Protein AF-A0A1K1KLH2-F1 (afdb_monomer)

Radius of gyration: 14.18 Å; Cα contacts (8 Å, |Δi|>4): 105; chains: 1; bounding box: 41×31×29 Å

Foldseek 3Di:
DPPPPPQPDWAFLDDDPAWTWTQGPQRKIKTQGDVVCCVPPVDHIDIFHDDPVVSVVLSVLSVDLVVDDPVVVVVSVVVSCVPTVDD

Organism: NCBI:txid89059

Nearest PDB structures (foldse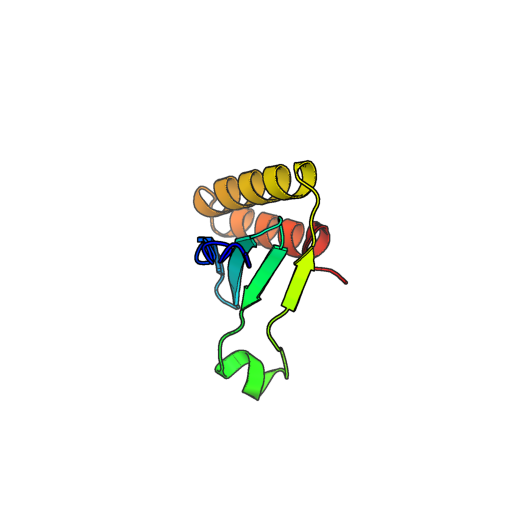ek):
  4dca-assembly1_A  TM=7.585E-01  e=1.660E+00  Escherichia coli
  3hav-assembly3_C  TM=7.803E-01  e=2.009E+00  Enterococcus faecium
  6cey-assembly1_A  TM=6.738E-01  e=1.660E+00  Staphylococcus aureus
  3hav-assembly2_B  TM=7.350E-01  e=3.560E+00  Enterococcus faecium
  3tdw-assembly1_A  TM=6.761E-01  e=3.135E+00  Enterococcus gallinarum

Structure (mmCIF, N/CA/C/O backbone):
data_AF-A0A1K1KLH2-F1
#
_entry.id   AF-A0A1K1KLH2-F1
#
loop_
_atom_site.group_PDB
_atom_site.id
_atom_site.type_symbol
_atom_site.label_atom_id
_atom_site.label_alt_id
_atom_site.label_comp_id
_atom_site.label_asym_id
_atom_site.label_entity_id
_atom_site.label_seq_id
_atom_site.pdbx_PDB_ins_code
_atom_site.Cartn_x
_atom_site.Cartn_y
_atom_site.Cartn_z
_atom_site.occupancy
_atom_site.B_iso_or_equiv
_atom_site.auth_seq_id
_atom_site.auth_comp_id
_atom_site.auth_asym_id
_atom_site.auth_atom_id
_atom_site.pdbx_PDB_model_num
ATOM 1 N N . MET A 1 1 ? -29.534 -16.940 12.853 1.00 39.19 1 MET A N 1
ATOM 2 C CA . MET A 1 1 ? -29.649 -15.866 11.850 1.00 39.19 1 MET A CA 1
ATOM 3 C C . MET A 1 1 ? -28.234 -15.415 11.580 1.00 39.19 1 MET A C 1
ATOM 5 O O . MET A 1 1 ? -27.689 -14.674 12.382 1.00 39.19 1 MET A O 1
ATOM 9 N N . ASP A 1 2 ? -27.608 -15.973 10.547 1.00 45.94 2 ASP A N 1
ATOM 10 C CA . ASP A 1 2 ? -26.299 -15.517 10.094 1.00 45.94 2 ASP A CA 1
ATOM 11 C C . ASP A 1 2 ? -26.487 -14.138 9.467 1.00 45.94 2 ASP A C 1
ATOM 13 O O . ASP A 1 2 ? -27.075 -14.005 8.391 1.00 45.94 2 ASP A O 1
ATOM 17 N N . GLU A 1 3 ? -26.063 -13.098 10.183 1.00 46.97 3 GLU A N 1
ATOM 18 C CA . GLU A 1 3 ? -25.881 -11.780 9.593 1.00 46.97 3 GLU A CA 1
ATOM 19 C C . GLU A 1 3 ? -24.905 -11.953 8.431 1.00 46.97 3 GLU A C 1
ATOM 21 O O . GLU A 1 3 ? -23.715 -12.212 8.624 1.00 46.97 3 GLU A O 1
ATOM 26 N N . LYS A 1 4 ? 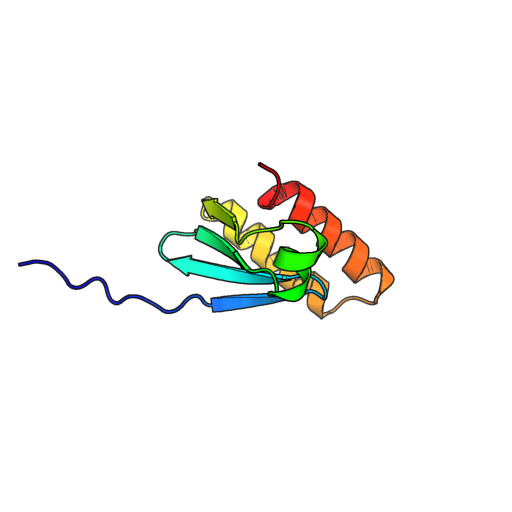-25.417 -11.848 7.202 1.00 49.47 4 LYS A N 1
ATOM 27 C CA . LYS A 1 4 ? -24.579 -11.599 6.036 1.00 49.47 4 LYS A CA 1
ATOM 28 C C . LYS A 1 4 ? -23.859 -10.286 6.321 1.00 49.47 4 LYS A C 1
ATOM 30 O O . LYS A 1 4 ? -24.441 -9.225 6.125 1.00 49.47 4 LYS A O 1
ATOM 35 N N . LYS A 1 5 ? -22.631 -10.362 6.843 1.00 58.66 5 LYS A N 1
ATOM 36 C CA . LYS A 1 5 ? -21.723 -9.218 6.883 1.00 58.66 5 LYS A CA 1
ATOM 37 C C . LYS A 1 5 ? -21.664 -8.712 5.451 1.00 58.66 5 LYS A C 1
ATOM 39 O O . LYS A 1 5 ? -21.236 -9.456 4.572 1.00 58.66 5 LYS A O 1
ATOM 44 N N . GLU A 1 6 ? -22.203 -7.523 5.209 1.00 55.78 6 GLU A N 1
ATOM 45 C CA . GLU A 1 6 ? -22.032 -6.851 3.930 1.00 55.78 6 GLU A CA 1
ATOM 46 C C . GLU A 1 6 ? -20.531 -6.809 3.666 1.00 55.78 6 GLU A C 1
ATOM 48 O O . GLU A 1 6 ? -19.768 -6.223 4.437 1.00 55.78 6 GLU A O 1
ATOM 53 N N . ASP A 1 7 ? -20.102 -7.543 2.645 1.00 68.31 7 ASP A N 1
ATOM 54 C CA . ASP A 1 7 ? -18.701 -7.639 2.280 1.00 68.31 7 ASP A CA 1
ATOM 55 C C . ASP A 1 7 ? -18.346 -6.319 1.598 1.00 68.31 7 ASP A C 1
ATOM 57 O O . ASP A 1 7 ? -18.547 -6.132 0.396 1.00 68.31 7 ASP A O 1
ATOM 61 N N . VAL A 1 8 ? -17.981 -5.325 2.412 1.00 76.94 8 VAL A N 1
ATOM 62 C CA . VAL A 1 8 ? -17.611 -4.001 1.920 1.00 76.94 8 VAL A CA 1
ATOM 63 C C . VAL A 1 8 ? -16.389 -4.190 1.024 1.00 76.94 8 VAL A C 1
ATOM 65 O O . VAL A 1 8 ? -15.363 -4.681 1.508 1.00 76.94 8 VAL A O 1
ATOM 68 N N . PRO A 1 9 ? -16.470 -3.813 -0.265 1.00 85.81 9 PRO A N 1
ATOM 69 C CA . PRO A 1 9 ? -15.365 -4.025 -1.179 1.00 85.81 9 PRO A CA 1
ATOM 70 C C . PRO A 1 9 ? -14.125 -3.257 -0.695 1.00 85.81 9 PRO A C 1
ATOM 72 O O . PRO A 1 9 ? -14.260 -2.119 -0.228 1.00 85.81 9 PRO A O 1
ATOM 75 N N . PRO A 1 10 ? -12.919 -3.838 -0.827 1.00 91.38 10 PRO A N 1
ATOM 76 C CA . PRO A 1 10 ? -11.684 -3.173 -0.436 1.00 91.38 10 PRO A CA 1
ATOM 77 C C . PRO A 1 10 ? -11.521 -1.823 -1.137 1.00 91.38 10 PRO A C 1
ATOM 79 O O . PRO A 1 10 ? -11.679 -1.708 -2.356 1.00 91.38 10 PRO A O 1
ATOM 82 N N . ARG A 1 11 ? -11.174 -0.785 -0.374 1.00 94.88 11 ARG A N 1
ATOM 83 C CA . ARG A 1 11 ? -10.952 0.563 -0.904 1.00 94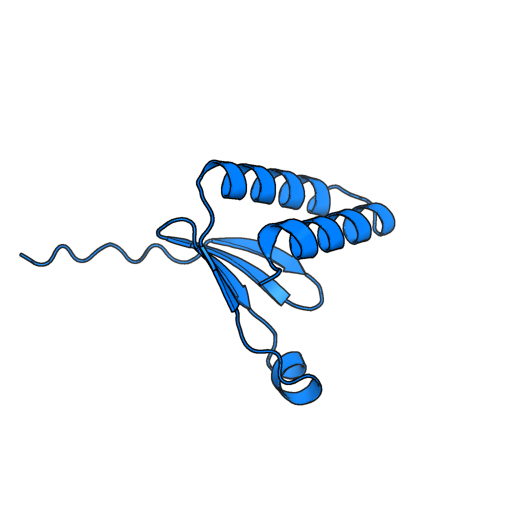.88 11 ARG A CA 1
ATOM 84 C C . ARG A 1 11 ? -9.499 0.729 -1.320 1.00 94.88 11 ARG A C 1
ATOM 86 O O . ARG A 1 11 ? -8.608 0.568 -0.493 1.00 94.88 11 ARG A O 1
ATOM 93 N N . LEU A 1 12 ? -9.260 1.130 -2.567 1.00 95.75 12 LEU A N 1
ATOM 94 C CA . LEU A 1 12 ? -7.918 1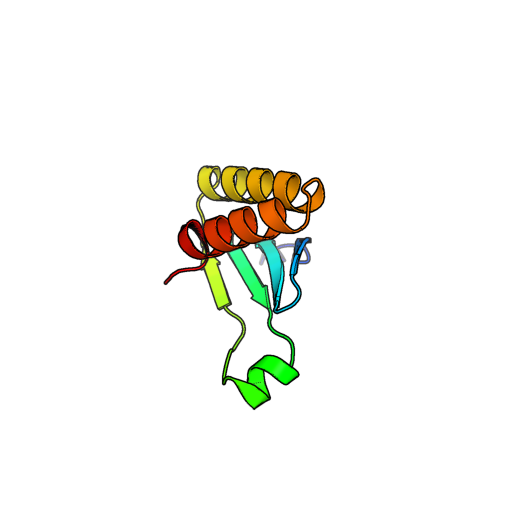.476 -3.036 1.00 95.75 12 LEU A CA 1
ATOM 95 C C . LEU A 1 12 ? -7.371 2.673 -2.240 1.00 95.75 12 LEU A C 1
ATOM 97 O O . LEU A 1 12 ? -7.962 3.756 -2.238 1.00 95.75 12 LEU A O 1
ATOM 101 N N . LEU A 1 13 ? -6.241 2.468 -1.568 1.00 95.69 13 LEU A N 1
ATOM 102 C CA . LEU A 1 13 ? -5.467 3.519 -0.922 1.00 95.69 13 LEU A CA 1
ATOM 103 C C . LEU A 1 13 ? -4.528 4.160 -1.935 1.00 95.69 13 LEU A C 1
ATOM 105 O O . LEU A 1 13 ? -4.601 5.372 -2.132 1.00 95.69 13 LEU A O 1
ATOM 109 N N . ASP A 1 14 ? -3.699 3.361 -2.604 1.00 95.50 14 ASP A N 1
ATOM 110 C CA . ASP A 1 14 ? -2.754 3.848 -3.607 1.00 95.50 14 ASP A CA 1
ATOM 111 C C . ASP A 1 14 ? -2.417 2.793 -4.663 1.00 95.50 14 ASP A C 1
ATOM 113 O O . ASP A 1 14 ? -2.562 1.596 -4.417 1.00 95.50 14 ASP A O 1
ATOM 117 N N . ASP A 1 15 ? -1.960 3.264 -5.818 1.00 93.44 15 ASP A N 1
ATOM 118 C CA . ASP A 1 15 ? -1.522 2.452 -6.957 1.00 93.44 15 ASP A CA 1
ATOM 119 C C . ASP A 1 15 ? -0.040 2.752 -7.214 1.00 93.44 15 ASP A C 1
ATOM 121 O O . ASP A 1 15 ? 0.320 3.759 -7.833 1.00 93.44 15 ASP A O 1
ATOM 125 N N . PHE A 1 16 ? 0.836 1.939 -6.621 1.00 90.75 16 PHE A N 1
ATOM 126 C CA . PHE A 1 16 ? 2.274 2.050 -6.829 1.00 90.75 16 PHE A CA 1
ATOM 127 C C . PHE A 1 16 ? 2.671 1.292 -8.096 1.00 90.75 16 PHE A C 1
ATOM 129 O O . PHE A 1 16 ? 2.012 0.344 -8.504 1.00 90.75 16 PHE A O 1
ATOM 136 N N . ALA A 1 17 ? 3.814 1.655 -8.682 1.00 87.44 17 ALA A N 1
ATOM 137 C CA . ALA A 1 17 ? 4.308 1.029 -9.913 1.00 87.44 17 ALA A CA 1
ATOM 138 C C . ALA A 1 17 ? 4.431 -0.508 -9.826 1.00 87.44 17 ALA A C 1
ATOM 140 O O . ALA A 1 17 ? 4.335 -1.205 -10.833 1.00 87.44 17 ALA A O 1
ATOM 141 N N . ASP A 1 18 ? 4.674 -1.021 -8.625 1.00 87.44 18 ASP A N 1
ATOM 142 C CA . ASP A 1 18 ? 4.947 -2.418 -8.326 1.00 87.44 18 ASP A CA 1
ATOM 143 C C . ASP A 1 18 ? 3.766 -3.160 -7.673 1.00 87.44 18 ASP A C 1
ATOM 145 O O . ASP A 1 18 ? 3.686 -4.386 -7.779 1.00 87.44 18 ASP A O 1
ATOM 149 N N . TYR A 1 19 ? 2.828 -2.452 -7.034 1.00 92.56 19 TYR A N 1
ATOM 150 C CA . TYR A 1 19 ? 1.653 -3.054 -6.397 1.00 92.56 19 TYR A CA 1
ATOM 151 C C . TYR A 1 19 ? 0.549 -2.032 -6.099 1.00 92.56 19 TYR A C 1
ATOM 153 O O . TYR A 1 19 ? 0.803 -0.857 -5.839 1.00 92.56 19 TYR A O 1
ATOM 161 N N . CYS A 1 20 ? -0.683 -2.521 -5.988 1.00 94.94 20 CYS A N 1
ATOM 162 C CA . CYS A 1 20 ? -1.807 -1.752 -5.463 1.00 94.94 20 CYS A CA 1
ATOM 163 C C . CYS A 1 20 ? -1.972 -1.998 -3.961 1.00 94.94 20 CYS A C 1
ATOM 165 O O . CYS A 1 20 ? -1.842 -3.130 -3.485 1.00 94.94 20 CYS A O 1
ATOM 167 N N . LEU A 1 21 ? -2.301 -0.948 -3.212 1.00 95.81 21 LEU A N 1
ATOM 168 C CA . LEU A 1 21 ? -2.558 -1.016 -1.779 1.00 95.81 21 LEU A CA 1
ATOM 169 C C . LEU A 1 21 ? -4.040 -0.770 -1.500 1.00 95.81 21 LEU A C 1
ATOM 171 O O . LEU A 1 21 ? -4.561 0.295 -1.829 1.00 95.81 21 LEU A O 1
ATOM 175 N N . TYR A 1 22 ? -4.712 -1.719 -0.857 1.00 96.69 22 TYR A N 1
ATOM 176 C CA . TYR A 1 22 ? -6.129 -1.631 -0.506 1.00 96.69 22 TYR A CA 1
ATOM 177 C C . TYR A 1 22 ? -6.334 -1.676 1.007 1.00 96.69 22 TYR A C 1
ATOM 179 O O . TYR A 1 22 ? -5.585 -2.330 1.726 1.00 96.69 22 TYR A O 1
ATOM 187 N N . LEU A 1 23 ? -7.381 -1.004 1.481 1.00 95.88 23 LEU A N 1
ATOM 188 C CA . LEU A 1 23 ? -7.927 -1.155 2.824 1.00 95.88 23 LEU A CA 1
ATOM 189 C C . LEU A 1 23 ? -9.207 -1.988 2.744 1.00 95.88 23 LEU A C 1
ATOM 191 O O . LEU A 1 23 ? -10.225 -1.525 2.223 1.00 95.88 23 LEU A O 1
ATOM 195 N N . SER A 1 24 ? -9.142 -3.191 3.290 1.00 93.56 24 SER A N 1
ATOM 196 C CA . SER A 1 24 ? -10.267 -4.106 3.452 1.00 93.56 24 SER A CA 1
ATOM 197 C C . SER A 1 24 ? -10.960 -3.902 4.798 1.00 93.56 24 SER A C 1
ATOM 199 O O . SER A 1 24 ? -10.552 -3.092 5.639 1.00 93.56 24 SER A O 1
ATOM 201 N N . SER A 1 25 ? -12.046 -4.643 5.011 1.00 88.19 25 SER A N 1
ATOM 202 C CA . SER A 1 25 ? -12.755 -4.656 6.287 1.00 88.19 25 SER A CA 1
ATOM 203 C C . SER A 1 25 ? -11.834 -5.072 7.447 1.00 88.19 25 SER A C 1
ATOM 205 O O . SER A 1 25 ? -10.829 -5.759 7.270 1.00 88.19 25 SER A O 1
ATOM 207 N N . ASN A 1 26 ? -12.174 -4.633 8.664 1.00 89.19 26 ASN A N 1
ATOM 208 C CA . ASN A 1 26 ? -11.416 -4.922 9.892 1.00 89.19 26 ASN A CA 1
ATOM 209 C C . ASN A 1 26 ? -9.955 -4.427 9.891 1.00 89.19 26 ASN A C 1
ATOM 211 O O . ASN A 1 26 ? -9.104 -5.052 10.517 1.00 89.19 26 ASN A O 1
ATOM 215 N N . ASN A 1 27 ? -9.670 -3.299 9.228 1.00 92.62 27 ASN A N 1
ATOM 216 C CA . ASN A 1 27 ? -8.339 -2.675 9.190 1.00 92.62 27 ASN A CA 1
ATOM 217 C C . ASN A 1 27 ? -7.240 -3.566 8.580 1.00 92.62 27 ASN A C 1
ATOM 219 O O . ASN A 1 27 ? -6.064 -3.450 8.931 1.00 92.62 27 ASN A O 1
ATOM 223 N N . VAL A 1 28 ? -7.619 -4.456 7.663 1.00 95.00 28 VAL A N 1
ATOM 224 C CA . VAL A 1 28 ? -6.666 -5.278 6.916 1.00 95.00 28 VAL A CA 1
ATOM 225 C C . VAL A 1 28 ? -6.191 -4.505 5.691 1.00 95.00 28 VAL A C 1
ATOM 227 O O . VAL A 1 28 ? -6.998 -4.054 4.881 1.00 95.00 28 VAL A O 1
ATOM 230 N N . ILE A 1 29 ? -4.878 -4.361 5.555 1.00 95.75 29 ILE A N 1
ATOM 231 C CA . ILE A 1 29 ? -4.233 -3.803 4.371 1.00 95.75 29 ILE A CA 1
ATOM 232 C C . ILE A 1 29 ? -3.864 -4.933 3.429 1.00 95.75 29 ILE A C 1
ATOM 234 O O . ILE A 1 29 ? -3.137 -5.839 3.823 1.00 95.75 29 ILE A O 1
ATOM 238 N N . GLU A 1 30 ? -4.329 -4.860 2.188 1.00 95.19 30 GLU A N 1
ATOM 239 C CA . GLU A 1 30 ? -3.983 -5.811 1.137 1.00 95.19 30 GLU A CA 1
ATOM 240 C C . GLU A 1 30 ? -3.017 -5.164 0.147 1.00 95.19 30 GLU A C 1
ATOM 242 O O . GLU A 1 30 ? -3.335 -4.171 -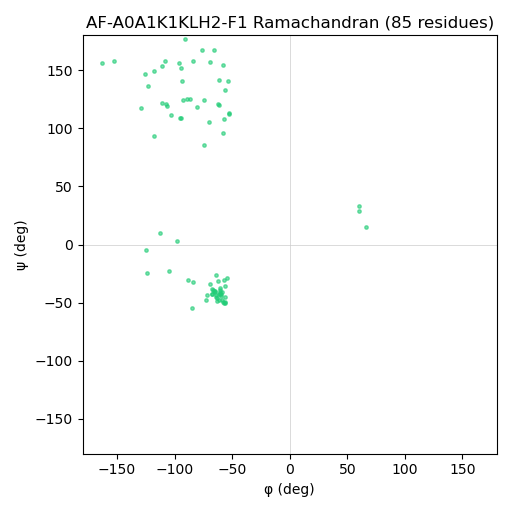0.510 1.00 95.19 30 GLU A O 1
ATOM 247 N N . GLN A 1 31 ? -1.832 -5.747 0.037 1.00 94.75 31 GLN A N 1
ATOM 248 C CA . GLN A 1 31 ? -0.838 -5.441 -0.974 1.00 94.75 31 GLN A CA 1
ATOM 249 C C . GLN A 1 31 ? -1.012 -6.436 -2.120 1.00 94.75 31 GLN A C 1
ATOM 251 O O . GLN A 1 31 ? -0.700 -7.616 -1.953 1.00 94.75 31 GLN A O 1
ATOM 256 N N . ARG A 1 32 ? -1.521 -5.971 -3.263 1.00 93.81 32 ARG A N 1
ATOM 257 C CA . ARG A 1 32 ? -1.796 -6.815 -4.432 1.00 93.81 32 ARG A CA 1
ATOM 258 C C . ARG A 1 32 ? -0.794 -6.545 -5.545 1.00 93.81 32 ARG A C 1
ATOM 260 O O . ARG A 1 32 ? -0.692 -5.412 -6.018 1.00 93.81 32 ARG A O 1
ATOM 267 N N . PHE A 1 33 ? -0.066 -7.574 -5.959 1.00 90.81 33 PHE A N 1
ATOM 268 C CA . PHE A 1 33 ? 0.968 -7.472 -6.990 1.00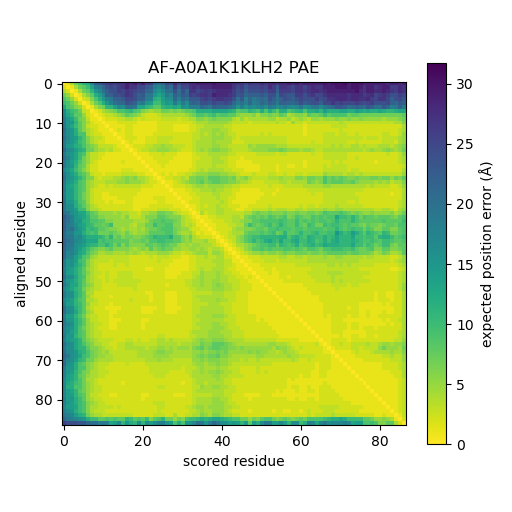 90.81 33 PHE A CA 1
ATOM 269 C C . PHE A 1 33 ? 0.402 -7.825 -8.368 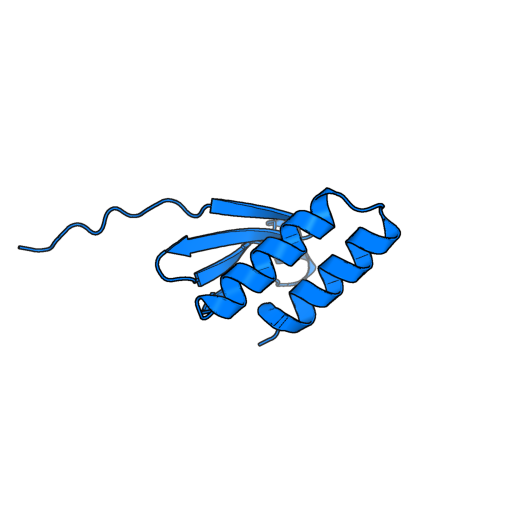1.00 90.81 33 PHE A C 1
ATOM 271 O O . PHE A 1 33 ? -0.537 -8.610 -8.498 1.00 90.81 33 PHE A O 1
ATOM 278 N N . SER A 1 34 ? 0.982 -7.265 -9.432 1.00 83.62 34 SER A N 1
ATOM 279 C CA . SER A 1 34 ? 0.610 -7.674 -10.790 1.00 83.62 34 SER A CA 1
ATOM 280 C C . SER A 1 34 ? 1.088 -9.102 -11.091 1.00 83.62 34 SER A C 1
ATOM 282 O O . SER A 1 34 ? 2.069 -9.581 -10.518 1.00 83.62 34 SER A O 1
ATOM 284 N N . MET A 1 35 ? 0.443 -9.780 -12.051 1.00 78.94 35 MET A N 1
ATOM 285 C CA . MET A 1 35 ? 0.888 -11.116 -12.488 1.00 78.94 35 MET A CA 1
ATOM 286 C C . MET A 1 35 ? 2.344 -11.125 -12.976 1.00 78.94 35 MET A C 1
ATOM 288 O O . MET A 1 35 ? 3.038 -12.123 -12.805 1.00 78.94 35 MET A O 1
ATOM 292 N N . GLU A 1 36 ? 2.828 -10.019 -13.544 1.00 81.38 36 GLU A N 1
ATOM 293 C CA . GLU A 1 36 ? 4.227 -9.879 -13.955 1.00 81.38 36 GLU A CA 1
ATOM 294 C C . GLU A 1 36 ? 5.189 -10.004 -12.763 1.00 81.38 36 GLU A C 1
ATOM 296 O O . GLU A 1 36 ? 6.190 -10.716 -12.845 1.00 81.38 36 GLU A O 1
ATOM 301 N N . HIS A 1 37 ? 4.859 -9.387 -11.625 1.00 78.12 37 HIS A N 1
ATOM 302 C CA . HIS A 1 37 ? 5.665 -9.481 -10.405 1.00 78.12 37 HIS A CA 1
ATOM 303 C C . HIS A 1 37 ? 5.619 -10.879 -9.780 1.00 78.12 37 HIS A C 1
ATOM 305 O O . HIS A 1 37 ? 6.630 -11.345 -9.246 1.00 78.12 37 HIS A O 1
ATOM 311 N N . PHE A 1 38 ? 4.486 -11.575 -9.886 1.00 75.38 38 PHE A N 1
ATOM 312 C CA . PHE A 1 38 ? 4.392 -12.973 -9.472 1.00 75.38 38 PHE A CA 1
ATOM 313 C C . PHE A 1 38 ? 5.319 -13.867 -10.305 1.00 75.38 38 PHE A C 1
ATOM 315 O O . PHE A 1 38 ? 6.103 -14.630 -9.744 1.00 75.38 38 PHE A O 1
ATOM 322 N N . VAL A 1 39 ? 5.283 -13.736 -11.635 1.00 79.19 39 VAL A N 1
ATOM 323 C CA . VAL A 1 39 ? 6.088 -14.565 -12.549 1.00 79.19 39 VAL A CA 1
ATOM 324 C C . VAL A 1 39 ? 7.585 -14.276 -12.417 1.00 79.19 39 VAL A C 1
ATOM 326 O O . VAL A 1 39 ? 8.382 -15.211 -12.381 1.00 79.19 39 VAL A O 1
ATOM 329 N N . ASN A 1 40 ? 7.976 -13.003 -12.322 1.00 80.50 40 ASN A N 1
ATOM 330 C CA . ASN A 1 40 ? 9.388 -12.611 -12.337 1.00 80.50 40 ASN A CA 1
ATOM 331 C C . ASN A 1 40 ? 10.070 -12.711 -10.964 1.00 80.50 40 ASN A C 1
ATOM 333 O O . ASN A 1 40 ? 11.265 -12.998 -10.899 1.00 80.50 40 ASN A O 1
ATOM 337 N N . SER A 1 41 ? 9.329 -12.477 -9.877 1.00 77.69 41 SER A N 1
ATOM 338 C CA . SER A 1 41 ? 9.901 -12.314 -8.531 1.00 77.69 41 SER A CA 1
ATOM 339 C C . SER A 1 41 ? 9.308 -13.265 -7.488 1.00 77.69 41 SER A C 1
ATOM 341 O O . SER A 1 41 ? 9.747 -13.252 -6.339 1.00 77.69 41 SER A O 1
ATOM 343 N N . GLY A 1 42 ? 8.296 -14.067 -7.845 1.00 78.44 42 GLY A N 1
ATOM 344 C CA . GLY A 1 42 ? 7.581 -14.938 -6.905 1.00 78.44 42 GLY A CA 1
ATOM 345 C C . GLY A 1 42 ? 6.774 -14.175 -5.849 1.00 78.44 42 GLY A C 1
ATOM 346 O O . GLY A 1 42 ? 6.386 -14.753 -4.832 1.00 78.44 42 GLY A O 1
ATOM 347 N N . LEU A 1 43 ? 6.546 -12.872 -6.051 1.00 82.00 43 LEU A N 1
ATOM 348 C CA . LEU A 1 43 ? 5.797 -12.046 -5.111 1.00 82.00 43 LEU A CA 1
ATOM 349 C C . LEU A 1 43 ? 4.309 -12.371 -5.218 1.00 82.00 43 LEU A C 1
ATOM 351 O O . LEU A 1 43 ? 3.716 -12.300 -6.290 1.00 82.00 43 LEU A O 1
ATOM 355 N N . THR A 1 44 ? 3.725 -12.739 -4.087 1.00 86.94 44 THR A N 1
ATOM 356 C CA . THR A 1 44 ? 2.294 -12.997 -3.931 1.00 86.94 44 THR A CA 1
ATOM 357 C C . THR A 1 44 ? 1.656 -11.886 -3.123 1.00 86.94 44 THR A C 1
ATOM 359 O O . THR A 1 44 ? 2.345 -11.185 -2.375 1.00 86.94 44 THR A O 1
ATOM 362 N N . ASP A 1 45 ? 0.344 -11.740 -3.280 1.00 92.00 45 ASP A N 1
ATOM 363 C CA . ASP A 1 45 ? -0.453 -10.800 -2.504 1.00 92.00 45 ASP A CA 1
ATOM 364 C C . ASP A 1 45 ? -0.241 -11.013 -1.001 1.00 92.00 45 ASP A C 1
ATOM 366 O O . ASP A 1 45 ? -0.128 -12.143 -0.516 1.00 92.00 45 ASP A O 1
ATOM 370 N N . ARG A 1 46 ? -0.173 -9.909 -0.257 1.00 93.00 46 ARG A N 1
ATOM 371 C CA . ARG A 1 46 ? 0.078 -9.913 1.187 1.00 93.00 46 ARG A CA 1
ATOM 372 C C . ARG A 1 46 ? -1.010 -9.157 1.917 1.00 93.00 46 ARG A C 1
ATOM 374 O O . ARG A 1 46 ? -1.491 -8.138 1.429 1.00 93.00 46 ARG A O 1
ATOM 381 N N . SER A 1 47 ? -1.323 -9.619 3.120 1.00 93.94 47 SER A N 1
ATOM 382 C CA . SER A 1 47 ? -2.291 -8.969 3.996 1.00 93.94 47 SER A CA 1
ATOM 383 C C . SER A 1 47 ? -1.656 -8.619 5.336 1.00 93.94 47 SER A C 1
ATOM 385 O O . SER A 1 47 ? -0.954 -9.441 5.927 1.00 93.94 47 SER A O 1
ATOM 387 N N . PHE A 1 48 ? -1.929 -7.413 5.829 1.00 94.69 48 PHE A N 1
ATOM 388 C CA . PHE A 1 48 ? -1.388 -6.883 7.078 1.00 94.69 48 PHE A CA 1
ATOM 389 C C . PHE A 1 48 ? -2.526 -6.343 7.942 1.00 94.69 48 PHE A C 1
ATOM 391 O O . PHE A 1 48 ? -3.216 -5.404 7.551 1.00 94.69 48 PHE A O 1
ATOM 398 N N . SER A 1 49 ? -2.733 -6.928 9.120 1.00 94.88 49 SER A N 1
ATOM 399 C CA . SER A 1 49 ? -3.719 -6.422 10.078 1.00 94.88 49 SER A CA 1
ATOM 400 C C . SER A 1 49 ? -3.126 -5.254 10.854 1.00 94.88 49 SER A C 1
ATOM 402 O O . SER A 1 49 ? -2.144 -5.432 11.574 1.00 94.88 49 SER A O 1
ATOM 404 N N . LEU A 1 50 ? -3.728 -4.075 10.722 1.00 94.38 50 LEU A N 1
ATOM 405 C CA . LEU A 1 50 ? -3.304 -2.865 11.418 1.00 94.38 50 LEU A CA 1
ATOM 406 C C . LEU A 1 50 ? -4.329 -2.455 12.479 1.00 94.38 50 LEU A C 1
ATOM 408 O O . LEU A 1 50 ? -5.527 -2.720 12.360 1.00 94.38 50 LEU A O 1
ATOM 412 N N . ASP A 1 51 ? -3.877 -1.760 13.518 1.00 95.38 51 ASP A N 1
ATOM 413 C CA . ASP A 1 51 ? -4.787 -1.066 14.424 1.00 95.38 51 ASP A CA 1
ATOM 414 C C . ASP A 1 51 ? -5.331 0.237 13.797 1.00 95.38 51 ASP A C 1
ATOM 416 O O . ASP A 1 51 ? -4.856 0.732 12.771 1.00 95.38 51 ASP A O 1
ATOM 420 N N . GLN A 1 52 ? -6.359 0.822 14.416 1.00 94.69 52 GLN A N 1
ATOM 421 C CA . GLN A 1 52 ? -7.010 2.025 13.886 1.00 94.69 52 GLN A CA 1
ATOM 422 C C . GLN A 1 52 ? -6.066 3.241 13.807 1.00 94.69 52 GLN A C 1
ATOM 424 O O . GLN A 1 52 ? -6.236 4.101 12.938 1.00 94.69 52 GLN A O 1
ATOM 429 N N . LEU A 1 53 ? -5.090 3.350 14.714 1.00 96.25 53 LEU A N 1
ATOM 430 C CA . LEU A 1 53 ? -4.114 4.436 14.701 1.00 96.25 53 LEU A CA 1
ATOM 431 C C . LEU A 1 53 ? -3.129 4.251 13.541 1.00 96.25 53 LEU A C 1
ATOM 433 O O . LEU A 1 53 ? -2.857 5.210 12.818 1.00 96.25 53 LEU A O 1
ATOM 437 N N . GLN A 1 54 ? -2.646 3.030 13.330 1.00 96.38 54 GLN A N 1
ATOM 438 C CA . GLN A 1 54 ? -1.778 2.658 12.219 1.00 96.38 54 GLN A CA 1
ATOM 439 C C . GLN A 1 54 ? -2.461 2.891 10.868 1.00 96.38 54 GLN A C 1
ATOM 441 O O . GLN A 1 54 ? -1.839 3.480 9.987 1.00 96.38 54 GLN A O 1
ATOM 446 N N . VAL A 1 55 ? -3.746 2.538 10.719 1.00 96.19 55 VAL A N 1
ATOM 447 C CA . VAL A 1 55 ? -4.514 2.836 9.494 1.00 96.19 55 VAL A CA 1
ATOM 448 C C . VAL A 1 55 ? -4.540 4.338 9.216 1.00 96.19 55 VAL A C 1
ATOM 450 O O . VAL A 1 55 ? -4.178 4.757 8.121 1.00 96.19 55 VAL A O 1
ATOM 453 N N . LYS A 1 56 ? -4.870 5.172 10.210 1.00 96.81 56 LYS A N 1
ATOM 454 C CA . LYS A 1 56 ? -4.871 6.636 10.031 1.00 96.81 56 LYS A CA 1
ATOM 455 C C . LYS A 1 56 ? -3.490 7.180 9.656 1.00 96.81 56 LYS A C 1
ATOM 457 O O . LYS A 1 56 ? -3.379 8.098 8.847 1.00 96.81 56 LYS A O 1
ATOM 462 N N . GLN A 1 57 ? -2.426 6.645 10.256 1.00 97.38 57 GLN A N 1
ATOM 463 C CA . GLN A 1 57 ? -1.054 7.032 9.918 1.00 97.38 57 GLN A CA 1
ATOM 464 C C . GLN A 1 57 ? -0.703 6.658 8.474 1.00 97.38 57 GLN A C 1
ATOM 466 O O . GLN A 1 57 ? -0.129 7.482 7.761 1.00 97.38 57 GLN A O 1
ATOM 471 N N . LEU A 1 58 ? -1.084 5.455 8.038 1.00 97.00 58 LEU A N 1
ATOM 472 C CA . LEU A 1 58 ? -0.905 4.992 6.667 1.00 97.00 58 LEU A CA 1
ATOM 473 C C . LEU A 1 58 ? -1.674 5.873 5.676 1.00 97.00 58 LEU A C 1
ATOM 475 O O . LEU A 1 58 ? -1.092 6.336 4.700 1.00 97.00 58 LEU A O 1
ATOM 479 N N . GLU A 1 59 ? -2.947 6.170 5.941 1.00 96.31 59 GLU A N 1
ATOM 480 C CA . GLU A 1 59 ? -3.766 7.040 5.087 1.00 96.31 59 GLU A CA 1
ATOM 481 C C . GLU A 1 59 ? -3.161 8.438 4.926 1.00 96.31 59 GLU A C 1
ATOM 483 O O . GLU A 1 59 ? -3.130 8.976 3.819 1.00 96.31 59 GLU A O 1
ATOM 488 N N . ASN A 1 60 ? -2.623 9.010 6.006 1.00 97.31 60 ASN A N 1
ATOM 489 C CA . ASN A 1 60 ? -1.939 10.301 5.954 1.00 97.31 60 ASN A CA 1
ATOM 490 C C . ASN A 1 60 ? -0.665 10.246 5.098 1.00 97.31 60 ASN A C 1
ATOM 492 O O . ASN A 1 60 ? -0.380 11.187 4.356 1.00 97.31 60 ASN A O 1
ATOM 496 N N . LEU A 1 61 ? 0.112 9.162 5.187 1.00 97.06 61 LEU A N 1
ATOM 497 C CA . LEU A 1 61 ? 1.300 8.978 4.351 1.00 97.06 61 LEU A CA 1
ATOM 498 C C . LEU A 1 61 ? 0.922 8.796 2.880 1.00 97.06 61 LEU A C 1
ATOM 500 O O . LEU A 1 61 ? 1.512 9.452 2.029 1.00 97.06 61 LEU A O 1
ATOM 504 N N . VAL A 1 62 ? -0.110 8.007 2.581 1.00 96.44 62 VAL A N 1
ATOM 505 C CA . VAL A 1 62 ? -0.653 7.847 1.222 1.00 96.44 62 VAL A CA 1
ATOM 506 C C . VAL A 1 62 ? -1.141 9.185 0.654 1.00 96.44 62 VAL A C 1
ATOM 508 O O . VAL A 1 62 ? -0.830 9.532 -0.482 1.00 96.44 62 VAL A O 1
ATOM 511 N N . ALA A 1 63 ? -1.855 9.992 1.443 1.00 96.25 63 ALA A N 1
ATOM 512 C CA . ALA A 1 63 ? -2.287 11.319 1.006 1.00 96.25 63 ALA A CA 1
ATOM 513 C C . ALA A 1 63 ? -1.092 12.223 0.652 1.00 96.25 63 ALA A C 1
ATOM 515 O O . ALA A 1 63 ? -1.111 12.893 -0.380 1.00 96.25 63 ALA A O 1
ATOM 516 N N . ARG A 1 64 ? -0.025 12.192 1.466 1.00 95.75 64 ARG A N 1
ATOM 517 C CA . ARG A 1 64 ? 1.222 12.923 1.191 1.00 95.75 64 ARG A CA 1
ATOM 518 C C . ARG A 1 64 ? 1.949 12.388 -0.039 1.00 95.75 64 ARG A C 1
ATOM 520 O O . ARG A 1 64 ? 2.489 13.191 -0.793 1.00 95.75 64 ARG A O 1
ATOM 527 N N . HIS A 1 65 ? 1.970 11.071 -0.246 1.00 96.19 65 HIS A N 1
ATOM 528 C CA . HIS A 1 65 ? 2.576 10.440 -1.419 1.00 96.19 65 HIS A CA 1
ATOM 529 C C . HIS A 1 65 ? 1.972 11.003 -2.712 1.00 96.19 65 HIS A C 1
ATOM 531 O O . HIS A 1 65 ? 2.705 11.503 -3.563 1.00 96.19 65 HIS A O 1
ATOM 537 N N . LYS A 1 66 ? 0.637 11.040 -2.804 1.00 92.25 66 LYS A N 1
ATOM 538 C CA . LYS A 1 66 ? -0.096 11.521 -3.989 1.00 92.25 66 LYS A CA 1
ATOM 539 C C . LYS A 1 66 ? 0.117 12.999 -4.316 1.00 92.25 66 LYS A C 1
ATOM 541 O O . LYS A 1 66 ? -0.048 13.391 -5.467 1.00 92.25 66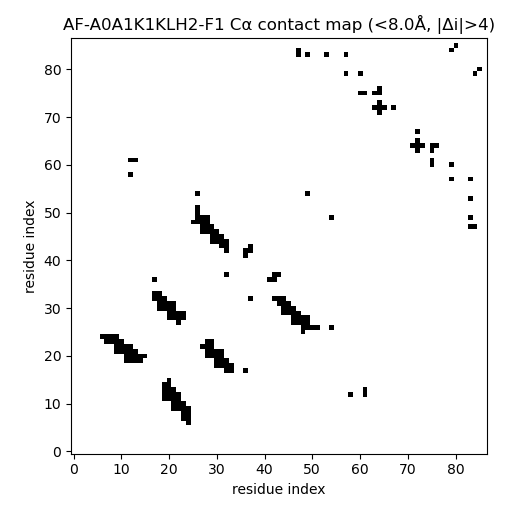 LYS A O 1
ATOM 546 N N . SER A 1 67 ? 0.450 13.824 -3.324 1.00 93.38 67 SER A N 1
ATOM 547 C CA . SER A 1 67 ? 0.687 15.263 -3.504 1.00 93.38 67 SER A CA 1
ATOM 548 C C . SER A 1 67 ? 2.168 15.639 -3.625 1.00 93.38 67 SER A C 1
ATOM 550 O O . SER A 1 67 ? 2.487 16.826 -3.647 1.00 93.38 67 SER A O 1
ATOM 552 N N . SER A 1 68 ? 3.075 14.661 -3.615 1.00 93.38 68 SER A N 1
ATOM 553 C CA . SER A 1 68 ? 4.522 14.886 -3.572 1.00 93.38 68 SER A CA 1
ATOM 554 C C . SER A 1 68 ? 5.165 14.843 -4.957 1.00 93.38 68 SER A C 1
ATOM 556 O O . SER A 1 68 ? 4.660 14.204 -5.877 1.00 93.38 68 SER A O 1
ATOM 558 N N . ASP A 1 69 ? 6.324 15.491 -5.097 1.00 95.25 69 ASP A N 1
ATOM 559 C CA . ASP A 1 69 ? 7.193 15.271 -6.254 1.00 95.25 69 ASP A CA 1
ATOM 560 C C . ASP A 1 69 ? 7.753 13.838 -6.273 1.00 95.25 69 ASP A C 1
ATOM 562 O O . ASP A 1 69 ? 7.683 13.105 -5.285 1.00 95.25 69 ASP A O 1
ATOM 566 N N . HIS A 1 70 ? 8.344 13.437 -7.399 1.00 91.69 70 HIS A N 1
ATOM 567 C CA . HIS A 1 70 ? 8.839 12.073 -7.593 1.00 91.69 70 HIS A CA 1
ATOM 568 C C . HIS A 1 70 ? 9.852 11.619 -6.523 1.00 91.69 70 HIS A C 1
ATOM 570 O O . HIS A 1 70 ? 9.852 10.453 -6.122 1.00 91.69 70 HIS A O 1
ATOM 576 N N . PHE A 1 71 ? 10.713 12.520 -6.041 1.00 94.25 71 PHE A N 1
ATOM 577 C CA . PHE A 1 71 ? 11.726 12.179 -5.045 1.00 94.25 71 PHE A CA 1
ATOM 578 C C . PHE A 1 71 ? 11.091 11.963 -3.668 1.00 94.25 71 PHE A C 1
ATOM 580 O O . PHE A 1 71 ? 11.344 10.945 -3.019 1.00 94.25 71 PHE A O 1
ATOM 587 N N . GLN A 1 72 ? 10.222 12.881 -3.246 1.00 95.06 72 GLN A N 1
ATOM 588 C CA . GLN A 1 72 ? 9.495 12.778 -1.982 1.00 95.06 72 GLN A CA 1
ATOM 589 C C . GLN A 1 72 ? 8.513 11.602 -1.977 1.00 95.06 72 GLN A C 1
ATOM 591 O O . GLN A 1 72 ? 8.453 10.864 -0.995 1.00 95.06 72 GLN A O 1
ATOM 596 N N . ALA A 1 73 ? 7.814 11.357 -3.086 1.00 94.00 73 ALA A N 1
ATOM 597 C CA . ALA A 1 73 ? 6.943 10.198 -3.252 1.00 94.00 73 ALA A CA 1
ATOM 598 C C . ALA A 1 73 ? 7.716 8.887 -3.019 1.00 94.00 73 ALA A C 1
ATOM 600 O O . ALA A 1 73 ? 7.297 8.044 -2.227 1.00 94.00 73 ALA A O 1
ATOM 601 N N . LYS A 1 74 ? 8.919 8.752 -3.592 1.00 94.88 74 LYS A N 1
ATOM 602 C CA . LYS A 1 74 ? 9.767 7.573 -3.367 1.00 94.88 74 LYS A CA 1
ATOM 603 C C . LYS A 1 74 ? 10.157 7.389 -1.895 1.00 94.88 74 LYS A C 1
ATOM 605 O O . LYS A 1 74 ? 10.148 6.264 -1.400 1.00 94.88 74 LYS A O 1
ATOM 610 N N . ILE A 1 75 ? 10.482 8.472 -1.186 1.00 96.50 75 ILE A N 1
ATOM 611 C CA . ILE A 1 75 ? 10.796 8.419 0.253 1.00 96.50 75 ILE A CA 1
ATOM 612 C C . ILE A 1 75 ? 9.577 7.947 1.052 1.00 96.50 75 ILE A C 1
ATOM 614 O O . ILE A 1 75 ? 9.704 7.057 1.892 1.00 96.50 75 ILE A O 1
ATOM 618 N N . ILE A 1 76 ? 8.401 8.505 0.767 1.00 96.38 76 ILE A N 1
ATOM 619 C CA . ILE A 1 76 ? 7.160 8.167 1.471 1.00 96.38 76 ILE A CA 1
ATOM 620 C C . ILE A 1 76 ? 6.758 6.711 1.207 1.00 96.38 76 ILE A C 1
ATOM 622 O O . ILE A 1 76 ? 6.382 6.013 2.146 1.00 96.38 76 ILE A O 1
ATOM 626 N N . LYS A 1 77 ? 6.890 6.222 -0.033 1.00 95.50 77 LYS A N 1
ATOM 627 C CA . LYS A 1 77 ? 6.656 4.808 -0.369 1.00 95.50 77 LYS A CA 1
ATOM 628 C C . LYS A 1 77 ? 7.535 3.883 0.473 1.00 95.50 77 LYS A C 1
ATOM 630 O O . LYS A 1 77 ? 7.019 2.974 1.117 1.00 95.50 77 LYS A O 1
ATOM 635 N N . ASN A 1 78 ? 8.838 4.163 0.545 1.00 94.94 78 ASN A N 1
ATOM 636 C CA . ASN A 1 78 ? 9.765 3.375 1.362 1.00 94.94 78 ASN A CA 1
ATOM 637 C C . ASN A 1 78 ? 9.392 3.405 2.856 1.00 94.94 78 ASN A C 1
ATOM 639 O O . ASN A 1 78 ? 9.547 2.403 3.556 1.00 94.94 78 ASN A O 1
ATOM 643 N N . GLU A 1 79 ? 8.912 4.547 3.362 1.00 96.12 79 GLU A N 1
ATOM 644 C CA . GLU A 1 79 ? 8.419 4.654 4.738 1.00 96.12 79 GLU A CA 1
ATOM 645 C C . GLU A 1 79 ? 7.180 3.775 4.956 1.00 96.12 79 GLU A C 1
ATOM 647 O O . GLU A 1 79 ? 7.126 3.042 5.946 1.00 96.12 79 GLU A O 1
ATOM 652 N N . ILE A 1 80 ? 6.214 3.806 4.031 1.00 96.06 80 ILE A N 1
ATOM 653 C CA . ILE A 1 80 ? 5.008 2.968 4.081 1.00 96.06 80 ILE A CA 1
ATOM 654 C C . ILE A 1 80 ? 5.393 1.487 4.136 1.00 96.06 80 ILE A C 1
ATOM 656 O O . ILE A 1 80 ? 4.946 0.758 5.024 1.00 96.06 80 ILE A O 1
ATOM 660 N N . GLU A 1 81 ? 6.263 1.053 3.227 1.00 94.44 81 GLU A N 1
ATOM 661 C CA . GLU A 1 81 ? 6.722 -0.332 3.165 1.00 94.44 81 GLU A CA 1
ATOM 662 C C . GLU A 1 81 ? 7.400 -0.759 4.463 1.00 94.44 81 GLU A C 1
ATOM 664 O O . GLU A 1 81 ? 7.070 -1.800 5.024 1.00 94.44 81 GLU A O 1
ATOM 669 N N . HIS A 1 82 ? 8.318 0.063 4.977 1.00 94.62 82 HIS A N 1
ATOM 670 C CA . HIS A 1 82 ? 9.077 -0.273 6.175 1.00 94.62 82 HIS A CA 1
ATOM 671 C C . HIS A 1 82 ? 8.208 -0.327 7.432 1.00 94.62 82 HIS A C 1
ATOM 673 O O . HIS A 1 82 ? 8.455 -1.160 8.301 1.00 94.62 82 HIS A O 1
ATOM 679 N N . ARG A 1 83 ? 7.234 0.581 7.556 1.00 94.75 83 ARG A N 1
ATOM 680 C CA . ARG A 1 83 ? 6.444 0.742 8.783 1.00 94.75 83 ARG A CA 1
ATOM 681 C C . ARG A 1 83 ? 5.214 -0.154 8.844 1.00 94.75 83 ARG A C 1
ATOM 683 O O . ARG A 1 83 ? 4.817 -0.508 9.949 1.00 94.75 83 ARG A O 1
ATOM 690 N N . PHE A 1 84 ? 4.607 -0.481 7.702 1.00 94.69 84 PHE A N 1
ATOM 691 C CA . PHE A 1 84 ? 3.318 -1.183 7.671 1.00 94.69 84 PHE A CA 1
ATOM 692 C C . PHE A 1 84 ? 3.341 -2.490 6.880 1.00 94.69 84 PHE A C 1
ATOM 694 O O . PHE A 1 84 ? 2.511 -3.351 7.151 1.00 94.69 84 PHE A O 1
ATOM 701 N N . LEU A 1 85 ? 4.257 -2.646 5.915 1.00 91.44 85 LEU A N 1
ATOM 702 C CA . LEU A 1 85 ? 4.264 -3.786 4.981 1.00 91.44 85 LEU A CA 1
ATOM 703 C C . LEU A 1 85 ? 5.468 -4.721 5.174 1.00 91.44 85 LEU A C 1
ATOM 705 O O . LEU 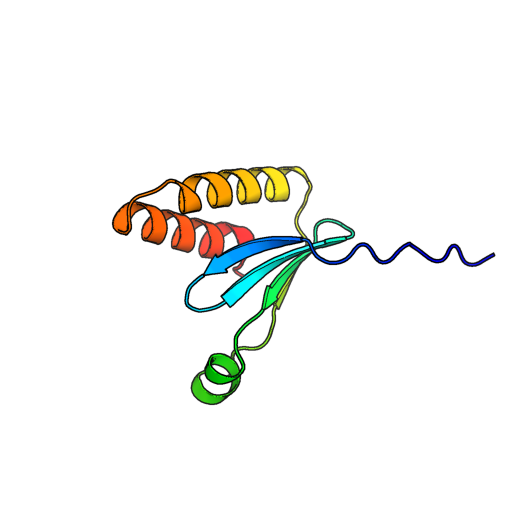A 1 85 ? 5.712 -5.616 4.361 1.00 91.44 85 LEU A O 1
ATOM 709 N N . LYS A 1 86 ? 6.229 -4.531 6.255 1.00 82.62 86 LYS A N 1
ATOM 710 C CA . LYS A 1 86 ? 7.260 -5.470 6.693 1.00 82.62 86 LYS A CA 1
ATOM 711 C C . LYS A 1 86 ? 6.683 -6.423 7.734 1.00 82.62 86 LYS A C 1
ATOM 713 O O . LYS A 1 86 ? 6.454 -6.021 8.870 1.00 82.62 86 LYS A O 1
ATOM 718 N N . ASN A 1 87 ? 6.502 -7.674 7.315 1.00 55.81 87 ASN A N 1
ATOM 719 C CA . ASN A 1 87 ? 6.534 -8.852 8.182 1.00 55.81 87 ASN A CA 1
ATOM 720 C C . ASN A 1 87 ? 7.850 -9.584 7.930 1.00 55.81 87 ASN A C 1
ATOM 722 O O . ASN A 1 87 ? 8.165 -9.788 6.733 1.00 55.81 87 ASN A O 1
#

pLDDT: mean 88.31, std 12.93, range [39.19, 97.38]

Solvent-accessible surface area (backbone atoms only — not comparable to full-atom values): 5131 Å² total; per-residue (Å²): 133,84,76,76,71,78,79,63,76,60,43,79,70,48,78,50,99,72,34,37,35,28,45,35,70,88,49,26,36,36,41,40,51,48,71,66,46,30,75,77,69,69,48,68,68,44,77,37,82,43,55,76,66,54,48,55,53,50,52,54,48,49,57,49,31,77,76,41,56,77,69,58,22,52,53,42,51,52,48,49,41,65,76,65,67,64,129

Mean predicted aligned error: 5.62 Å

Secondary structure (DSSP, 8-state):
-------PPPEEEEE-SSEEEEE-GGGEEEEEE-HHHHHHH----EEEE--HHHHHHHHHHHHHHHTS-HHHHHHHHHHHHHHHS--

Sequence (87 aa):
MDEKKEDVPPRLLDDFADYCLYLSSNNVIEQRFSMEHFVNSGLTDRSFSLDQLQVKQLENLVARHKSSDHFQAKIIKNEIEHRFLKN